Protein AF-A0A6N0HUD6-F1 (afdb_monomer)

Sequence (156 aa):
MPASNFLLSLLIMFYLVVVGIKAMLVIPDINLLTAAAQSGLDVVLLSLFTWTVLATKNLGERFVQTLSALVGAKCLLEIVSIPVVWTIMQGGEGEGSSIAFLLLIIFSIWLLAVLGHIFRHALSVGMATGVFVTIGYLLFSTAVTFKFFPPPAVSG

pLDDT: mean 90.03, std 10.55, range [43.72, 98.19]

Foldseek 3Di:
DPQDPVLLVVLLVLQLVLQLVLCPLQPPPDDSVNSSVLSVLLLVLLLVLLCVVCVVQVLNSCSSVLSSQLSNLVSVLSNVLRVLSVQLVVDDPDPSNVVSVVVNVVSVVVSLQSQLVSQCVSNVHDSVVSSVSSVVSVVVSVVVSCVVPPDPDPPD

Secondary structure (DSSP, 8-state):
----HHHHHHHHHHHHHHHHHHHHHHSTT--HHHHHHHHHHHHHHHHHHHHHHHHTTT-GGGHHHHHHHHHHHHHHHHHHHHHHHHHHHHS-SSHHHHHHHHHHHHHHHHHHHHHHHHHHHHHT--HHHHHHHHHHHHHHHHHHHHHHSPPPP---

Mean predicted aligned error: 4.77 Å

Nearest PDB structures (foldseek):
  7rkc-assembly1_A  TM=4.423E-01  e=9.945E+00  synthetic construct

Radius of gyration: 16.56 Å; Cα contacts (8 Å, |Δi|>4): 142; chains: 1; bounding box: 43×34×44 Å

Structure (mmCIF, N/CA/C/O backbone):
data_AF-A0A6N0HUD6-F1
#
_entry.id   AF-A0A6N0HUD6-F1
#
loop_
_atom_site.group_PDB
_atom_site.id
_atom_site.type_symbol
_atom_site.label_atom_id
_atom_site.label_alt_id
_atom_site.label_comp_id
_atom_site.label_asym_id
_atom_site.label_entity_id
_atom_site.label_seq_id
_atom_site.pdbx_PDB_ins_code
_atom_site.Cartn_x
_atom_site.Cartn_y
_atom_site.Cartn_z
_atom_site.occupancy
_atom_site.B_iso_or_equiv
_atom_site.auth_seq_id
_atom_site.auth_comp_id
_atom_site.auth_asym_id
_atom_site.auth_atom_id
_atom_site.pdbx_PDB_model_num
ATOM 1 N N . MET A 1 1 ? -11.260 13.828 12.305 1.00 46.88 1 MET A N 1
ATOM 2 C CA . MET A 1 1 ? -11.561 14.455 10.997 1.00 46.88 1 MET A CA 1
ATOM 3 C C . MET A 1 1 ? -12.692 13.658 10.367 1.00 46.88 1 MET A C 1
ATOM 5 O O . MET A 1 1 ? -12.616 12.439 10.474 1.00 46.88 1 MET A O 1
ATOM 9 N N . PRO A 1 2 ? -13.744 14.274 9.799 1.00 53.53 2 PRO A N 1
ATOM 10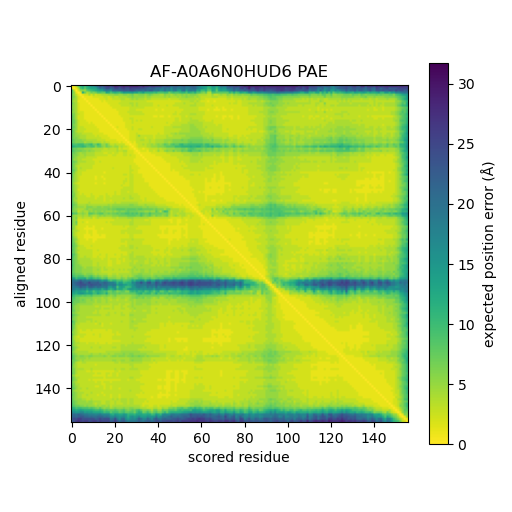 C CA . PRO A 1 2 ? -14.841 13.514 9.205 1.00 53.53 2 PRO A CA 1
ATOM 11 C C . PRO A 1 2 ? -14.295 12.623 8.087 1.00 53.53 2 PRO A C 1
ATOM 13 O O . PRO A 1 2 ? -13.513 13.084 7.255 1.00 53.53 2 PRO A O 1
ATOM 16 N N . ALA A 1 3 ? -14.666 11.347 8.089 1.00 67.62 3 ALA A N 1
ATOM 17 C CA . ALA A 1 3 ? -14.281 10.430 7.031 1.00 67.62 3 ALA A CA 1
ATOM 18 C C . ALA A 1 3 ? -14.969 10.850 5.720 1.00 67.62 3 ALA A C 1
ATOM 20 O O . ALA A 1 3 ? -16.194 10.842 5.631 1.00 67.62 3 ALA A O 1
ATOM 21 N N . SER A 1 4 ? -14.188 11.258 4.717 1.00 87.38 4 SER A N 1
ATOM 22 C CA . SER A 1 4 ? -14.715 11.694 3.421 1.00 87.38 4 SER A CA 1
ATOM 23 C C . SER A 1 4 ? -14.587 10.572 2.397 1.00 87.38 4 SER A C 1
ATOM 25 O O . SER A 1 4 ? -13.493 10.285 1.909 1.00 87.38 4 SER A O 1
ATOM 27 N N . ASN A 1 5 ? -15.718 9.965 2.035 1.00 88.38 5 ASN A N 1
ATOM 28 C CA . ASN A 1 5 ? -15.783 8.974 0.955 1.00 88.38 5 ASN A CA 1
ATOM 29 C C . ASN A 1 5 ? -15.297 9.554 -0.384 1.00 88.38 5 ASN A C 1
ATOM 31 O O . ASN A 1 5 ? -14.725 8.833 -1.197 1.00 88.38 5 ASN A O 1
ATOM 35 N N . PHE A 1 6 ? -15.471 10.864 -0.588 1.00 90.81 6 PHE A N 1
ATOM 36 C CA . PHE A 1 6 ? -14.954 11.565 -1.760 1.00 90.81 6 PHE A CA 1
ATOM 37 C C . PHE A 1 6 ? -13.422 11.546 -1.804 1.00 90.81 6 PHE A C 1
ATOM 39 O O . PHE A 1 6 ? -12.845 11.192 -2.829 1.00 90.81 6 PHE A O 1
ATOM 46 N N . LEU A 1 7 ? -12.761 11.853 -0.680 1.00 91.31 7 LEU A N 1
ATOM 47 C CA . LEU A 1 7 ? -11.299 11.797 -0.591 1.00 91.31 7 LEU A CA 1
ATOM 48 C C . LEU A 1 7 ? -10.784 10.377 -0.845 1.00 91.31 7 LEU A C 1
ATOM 50 O O . LEU A 1 7 ? -9.836 10.204 -1.605 1.00 91.31 7 LEU A O 1
ATOM 54 N N . LEU A 1 8 ? -11.424 9.365 -0.251 1.00 93.56 8 LEU A N 1
ATOM 55 C CA . LEU A 1 8 ? -11.053 7.969 -0.474 1.00 93.56 8 LEU A CA 1
ATOM 56 C C . LEU A 1 8 ? -11.166 7.587 -1.956 1.00 93.56 8 LEU A C 1
ATOM 58 O O . LEU A 1 8 ? -10.229 7.022 -2.515 1.00 93.56 8 LEU A O 1
ATOM 62 N N . SER A 1 9 ? -12.286 7.921 -2.603 1.00 93.88 9 SER A N 1
ATOM 63 C CA . SER A 1 9 ? -12.492 7.637 -4.026 1.00 93.88 9 SER A CA 1
ATOM 64 C C . SER A 1 9 ? -11.453 8.336 -4.903 1.00 93.88 9 SER A C 1
ATOM 66 O O . SER A 1 9 ? -10.955 7.734 -5.853 1.00 93.88 9 SER A O 1
ATOM 68 N N . LEU A 1 10 ? -11.113 9.588 -4.586 1.00 94.50 10 LEU A N 1
ATOM 69 C CA . LEU A 1 10 ? -10.090 10.345 -5.302 1.00 94.50 10 LEU A CA 1
ATOM 70 C C . LEU A 1 10 ? -8.705 9.705 -5.141 1.00 94.50 10 LEU A C 1
ATOM 72 O O . LEU A 1 10 ? -7.990 9.544 -6.126 1.00 94.50 10 LEU A O 1
ATOM 76 N N . LEU A 1 11 ? -8.346 9.295 -3.921 1.00 95.06 11 LEU A N 1
ATOM 77 C CA . LEU A 1 11 ? -7.081 8.614 -3.640 1.00 95.06 11 LEU A CA 1
ATOM 78 C C . LEU A 1 11 ? -6.985 7.267 -4.353 1.00 95.06 11 LEU A C 1
ATOM 80 O O . LEU A 1 11 ? -5.939 6.968 -4.917 1.00 95.06 11 LEU A O 1
ATOM 84 N N . ILE A 1 12 ? -8.062 6.477 -4.367 1.00 95.62 12 ILE A N 1
ATOM 85 C CA . ILE A 1 12 ? -8.105 5.205 -5.098 1.00 95.62 12 ILE A CA 1
ATOM 86 C C . ILE A 1 12 ? -7.948 5.450 -6.598 1.00 95.62 12 ILE A C 1
ATOM 88 O O . ILE A 1 12 ? -7.124 4.801 -7.230 1.00 95.62 12 ILE A O 1
ATOM 92 N N . MET A 1 13 ? -8.690 6.399 -7.173 1.00 95.19 13 MET A N 1
ATOM 93 C CA . MET A 1 13 ? -8.576 6.716 -8.599 1.00 95.19 13 MET A CA 1
ATOM 94 C C . MET A 1 13 ? -7.150 7.139 -8.957 1.00 95.19 13 MET A C 1
ATOM 96 O O . MET A 1 13 ? -6.571 6.633 -9.915 1.00 95.19 13 MET A O 1
ATOM 100 N N . PHE A 1 14 ? -6.564 8.020 -8.149 1.00 95.06 14 PHE A N 1
ATOM 101 C CA . PHE A 1 14 ? -5.191 8.462 -8.325 1.00 95.06 14 PHE A CA 1
ATOM 102 C C . PHE A 1 14 ? -4.195 7.299 -8.203 1.00 95.06 14 PHE A C 1
ATOM 104 O O . PHE A 1 14 ? -3.325 7.148 -9.057 1.00 95.06 14 PHE A O 1
ATOM 111 N N . TYR A 1 15 ? -4.367 6.428 -7.206 1.00 94.94 15 TYR A N 1
ATOM 112 C CA . TYR A 1 15 ? -3.561 5.221 -7.033 1.00 94.94 15 TYR A CA 1
ATOM 113 C C . TYR A 1 15 ? -3.601 4.318 -8.271 1.00 94.94 15 TYR A C 1
ATOM 115 O O . TYR A 1 15 ? -2.556 3.940 -8.794 1.00 94.94 15 TYR A O 1
ATOM 123 N N . LEU A 1 16 ? -4.802 4.017 -8.777 1.00 95.00 16 LEU A N 1
ATOM 124 C CA . LEU A 1 16 ? -4.996 3.168 -9.955 1.00 95.00 16 LEU A CA 1
ATOM 125 C C . LEU A 1 16 ? -4.297 3.741 -11.192 1.00 95.00 16 LEU A C 1
ATOM 127 O O . LEU A 1 16 ? -3.673 2.991 -11.940 1.00 95.00 16 LEU A O 1
ATOM 131 N N . VAL A 1 17 ? -4.367 5.062 -11.387 1.00 93.69 17 VAL A N 1
ATOM 132 C CA . VAL A 1 17 ? -3.696 5.749 -12.499 1.00 93.69 17 VAL A CA 1
ATOM 133 C C . VAL A 1 17 ? -2.177 5.664 -12.359 1.00 93.69 17 VAL A C 1
ATOM 135 O O . VAL A 1 17 ? -1.510 5.270 -13.312 1.00 93.69 17 VAL A O 1
ATOM 138 N N . VAL A 1 18 ? -1.621 5.984 -11.186 1.00 93.69 18 VAL A N 1
ATOM 139 C CA . VAL A 1 18 ? -0.164 5.964 -10.964 1.00 93.69 18 VAL A CA 1
ATOM 140 C C . VAL A 1 18 ? 0.397 4.552 -11.141 1.00 93.69 18 VAL A C 1
ATOM 142 O O . VAL A 1 18 ? 1.357 4.366 -11.888 1.00 93.69 18 VAL A O 1
ATOM 145 N N . VAL A 1 19 ? -0.226 3.548 -10.518 1.00 92.06 19 VAL A N 1
ATOM 146 C CA . VAL A 1 19 ? 0.202 2.145 -10.639 1.00 92.06 19 VAL A CA 1
ATOM 147 C C . VAL A 1 19 ? 0.034 1.643 -12.070 1.00 92.06 19 VAL A C 1
ATOM 149 O O . VAL A 1 19 ? 0.907 0.941 -12.572 1.00 92.06 19 VAL A O 1
ATOM 152 N N . GLY A 1 20 ? -1.059 2.015 -12.744 1.00 90.38 20 GLY A N 1
ATOM 153 C CA . GLY A 1 20 ? -1.305 1.654 -14.139 1.00 90.38 20 GLY A CA 1
ATOM 154 C C . GLY A 1 20 ? -0.234 2.210 -15.076 1.00 90.38 20 GLY A C 1
ATOM 155 O O . GLY A 1 20 ? 0.346 1.454 -15.850 1.00 90.38 20 GLY A O 1
ATOM 156 N N . ILE A 1 21 ? 0.090 3.503 -14.958 1.00 89.25 21 ILE A N 1
ATOM 157 C CA . ILE A 1 21 ? 1.171 4.142 -15.724 1.00 89.25 21 ILE A CA 1
ATOM 158 C C . ILE A 1 21 ? 2.509 3.463 -15.422 1.00 89.25 21 ILE A C 1
ATOM 160 O O . ILE A 1 21 ? 3.234 3.108 -16.348 1.00 89.25 21 ILE A O 1
ATOM 164 N N . LYS A 1 22 ? 2.824 3.230 -14.142 1.00 90.50 22 LYS A N 1
ATOM 165 C CA . LYS A 1 22 ? 4.051 2.532 -13.745 1.00 90.50 22 LYS A CA 1
ATOM 166 C C . LYS A 1 22 ? 4.131 1.146 -14.387 1.00 90.50 22 LYS A C 1
ATOM 168 O O . LYS A 1 22 ? 5.159 0.803 -14.953 1.00 90.50 22 LYS A O 1
ATOM 173 N N . ALA A 1 23 ? 3.058 0.360 -14.341 1.00 88.81 23 ALA A N 1
ATOM 174 C CA . ALA A 1 23 ? 3.034 -0.976 -14.929 1.00 88.81 23 ALA A CA 1
ATOM 175 C C . ALA A 1 23 ? 3.293 -0.942 -16.445 1.00 88.81 23 ALA A C 1
ATOM 177 O O . ALA A 1 23 ? 4.107 -1.725 -16.921 1.00 88.81 23 ALA A O 1
ATOM 178 N N . MET A 1 24 ? 2.679 0.004 -17.170 1.00 87.44 24 MET A N 1
ATOM 179 C CA . MET A 1 24 ? 2.907 0.212 -18.611 1.00 87.44 24 MET A CA 1
ATOM 180 C C . MET A 1 24 ? 4.354 0.594 -18.947 1.00 87.44 24 MET A C 1
ATOM 182 O O . MET A 1 24 ? 4.833 0.279 -20.030 1.00 87.44 24 MET A O 1
ATOM 186 N N . LEU A 1 25 ? 5.048 1.293 -18.044 1.00 86.00 25 LEU A N 1
ATOM 187 C CA . LEU A 1 25 ? 6.451 1.672 -18.233 1.00 86.00 25 LEU A CA 1
ATOM 188 C C . LEU A 1 25 ? 7.415 0.515 -17.953 1.00 86.00 25 LEU A C 1
ATOM 190 O O . LEU A 1 25 ? 8.495 0.471 -18.535 1.00 86.00 25 LEU A O 1
ATOM 194 N N . VAL A 1 26 ? 7.049 -0.377 -17.030 1.00 83.69 26 VAL A N 1
ATOM 195 C CA . VAL A 1 26 ? 7.974 -1.360 -16.449 1.00 83.69 26 VAL A CA 1
ATOM 196 C C . VAL A 1 26 ? 7.836 -2.744 -17.061 1.00 83.69 26 VAL A C 1
ATOM 198 O O . VAL A 1 26 ? 8.828 -3.456 -17.193 1.00 83.69 26 VAL A O 1
ATOM 201 N N . ILE A 1 27 ? 6.617 -3.147 -17.409 1.00 84.06 27 ILE A N 1
ATOM 202 C CA . ILE A 1 27 ? 6.329 -4.485 -17.919 1.00 84.06 27 ILE A CA 1
ATOM 203 C C . ILE A 1 27 ? 6.177 -4.375 -19.438 1.00 84.06 27 ILE A C 1
ATOM 205 O O . ILE A 1 27 ? 5.223 -3.754 -19.899 1.00 84.06 27 ILE A O 1
ATOM 209 N N . PRO A 1 28 ? 7.081 -4.955 -20.242 1.00 82.12 28 PRO A N 1
ATOM 210 C CA . PRO A 1 28 ? 6.910 -4.970 -21.689 1.00 82.12 28 PRO A CA 1
ATOM 211 C C . PRO A 1 28 ? 5.591 -5.649 -22.080 1.00 82.12 28 PRO A C 1
ATOM 213 O O . PRO A 1 28 ? 5.209 -6.658 -21.486 1.00 82.12 28 PRO A O 1
ATOM 216 N N . ASP A 1 29 ? 4.892 -5.078 -23.062 1.00 85.50 29 ASP A N 1
ATOM 217 C CA . ASP A 1 29 ? 3.669 -5.627 -23.668 1.00 85.50 29 ASP A CA 1
ATOM 218 C C . ASP A 1 29 ? 2.483 -5.868 -22.712 1.00 85.50 29 ASP A C 1
ATOM 220 O O . ASP A 1 29 ? 1.516 -6.554 -23.066 1.00 85.50 29 ASP A O 1
ATOM 224 N N . ILE A 1 30 ? 2.493 -5.279 -21.508 1.00 88.12 30 ILE A N 1
ATOM 225 C CA . ILE A 1 30 ? 1.314 -5.323 -20.644 1.00 88.12 30 ILE A CA 1
ATOM 226 C C . ILE A 1 30 ? 0.165 -4.547 -21.300 1.00 88.12 30 ILE A C 1
ATOM 228 O O . ILE A 1 30 ? 0.300 -3.396 -21.709 1.00 88.12 30 ILE A O 1
ATOM 232 N N . ASN A 1 31 ? -1.008 -5.171 -21.401 1.00 90.50 31 ASN A N 1
ATOM 233 C CA . ASN A 1 31 ? -2.191 -4.478 -21.898 1.00 90.50 31 ASN A CA 1
ATOM 234 C C . ASN A 1 31 ? -2.866 -3.670 -20.771 1.00 90.50 31 ASN A C 1
ATOM 236 O O . ASN A 1 31 ? -2.759 -3.999 -19.584 1.00 90.50 31 ASN A O 1
ATOM 240 N N . LEU A 1 32 ? -3.599 -2.618 -21.150 1.00 89.25 32 LEU A N 1
ATOM 241 C CA . LEU A 1 32 ? -4.274 -1.721 -20.205 1.00 89.25 32 LEU A CA 1
ATOM 242 C C . LEU A 1 32 ? -5.210 -2.467 -19.243 1.00 89.25 32 LEU A C 1
ATOM 244 O O . LEU A 1 32 ? -5.270 -2.129 -18.062 1.00 89.25 32 LEU A O 1
ATOM 248 N N . LEU A 1 33 ? -5.920 -3.486 -19.735 1.00 91.25 33 LEU A N 1
ATOM 249 C CA . LEU A 1 33 ? -6.857 -4.267 -18.932 1.00 91.25 33 LEU A CA 1
ATOM 250 C C . LEU A 1 33 ? -6.134 -5.049 -17.828 1.00 91.25 33 LEU A C 1
ATOM 252 O O . LEU A 1 33 ? -6.594 -5.047 -16.692 1.00 91.25 33 LEU A O 1
ATOM 256 N N . THR A 1 34 ? -4.991 -5.665 -18.128 1.00 91.62 34 THR A N 1
ATOM 257 C CA . THR A 1 34 ? -4.169 -6.406 -17.166 1.00 91.62 34 THR A CA 1
ATOM 258 C C . THR A 1 34 ? -3.593 -5.470 -16.107 1.00 91.62 34 THR A C 1
ATOM 260 O O . THR A 1 34 ? -3.686 -5.779 -14.922 1.00 91.62 34 THR A O 1
ATOM 263 N N . ALA A 1 35 ? -3.072 -4.299 -16.488 1.00 91.50 35 ALA A N 1
ATOM 264 C CA . ALA A 1 35 ? -2.572 -3.332 -15.507 1.00 91.50 35 ALA A CA 1
ATOM 265 C C . ALA A 1 35 ? -3.684 -2.762 -14.618 1.00 91.50 35 ALA A C 1
ATOM 267 O O . ALA A 1 35 ? -3.492 -2.622 -13.410 1.00 91.50 35 ALA A O 1
ATOM 268 N N . ALA A 1 36 ? -4.855 -2.471 -15.195 1.00 91.81 36 ALA A N 1
ATOM 269 C CA . ALA A 1 36 ? -6.026 -2.035 -14.441 1.00 91.81 36 ALA A CA 1
ATOM 270 C C . ALA A 1 36 ? -6.545 -3.137 -13.503 1.00 91.81 36 ALA A C 1
ATOM 272 O O . ALA A 1 36 ? -6.914 -2.859 -12.364 1.00 91.81 36 ALA A O 1
ATOM 273 N N . ALA A 1 37 ? -6.541 -4.396 -13.949 1.00 93.88 37 ALA A N 1
ATOM 274 C CA . ALA A 1 37 ? -6.936 -5.535 -13.130 1.00 93.88 37 ALA A CA 1
ATOM 275 C C . ALA A 1 37 ? -5.953 -5.769 -11.974 1.00 93.88 37 ALA A C 1
ATOM 277 O O . ALA A 1 37 ? -6.387 -6.023 -10.853 1.00 93.88 37 ALA A O 1
ATOM 278 N N . GLN A 1 38 ? -4.647 -5.638 -12.215 1.00 92.38 38 GLN A N 1
ATOM 279 C CA . GLN A 1 38 ? -3.619 -5.799 -11.188 1.00 92.38 38 GLN A CA 1
ATOM 280 C C . GLN A 1 38 ? -3.685 -4.686 -10.131 1.00 92.38 38 GLN A C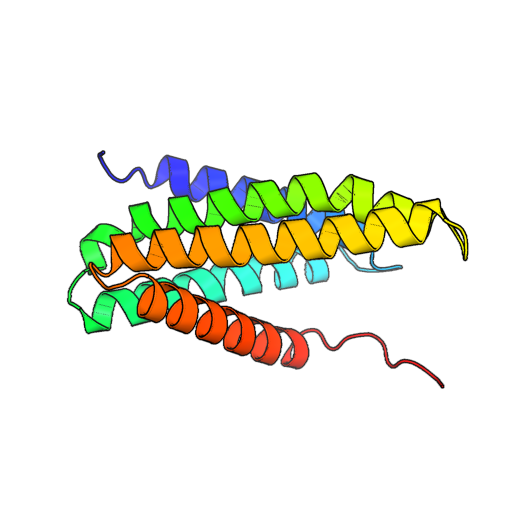 1
ATOM 282 O O . GLN A 1 38 ? -3.674 -4.976 -8.934 1.00 92.38 38 GLN A O 1
ATOM 287 N N . SER A 1 39 ? -3.802 -3.418 -10.542 1.00 93.31 39 SER A N 1
ATOM 288 C CA . SER A 1 39 ? -3.935 -2.297 -9.600 1.00 93.31 39 SER A CA 1
ATOM 289 C C . SER A 1 39 ? -5.275 -2.329 -8.856 1.00 93.31 39 SER A C 1
ATOM 291 O O . SER A 1 39 ? -5.323 -2.076 -7.651 1.00 93.31 39 SER A O 1
ATOM 293 N N . GLY A 1 40 ? -6.354 -2.722 -9.540 1.00 96.06 40 GLY A N 1
ATOM 294 C CA . GLY A 1 40 ? -7.665 -2.958 -8.941 1.00 96.06 40 GLY A CA 1
ATOM 295 C C . GLY A 1 40 ? -7.636 -4.068 -7.892 1.00 96.06 40 GLY A C 1
ATOM 296 O O . GLY A 1 40 ? -8.163 -3.884 -6.794 1.00 96.06 40 GLY A O 1
ATOM 297 N N . LEU A 1 41 ? -6.970 -5.190 -8.189 1.00 96.38 41 LEU A N 1
ATOM 298 C CA . LEU A 1 41 ? -6.794 -6.289 -7.242 1.00 96.38 41 LEU A CA 1
ATOM 299 C C . LEU A 1 41 ? -6.079 -5.809 -5.976 1.00 96.38 41 LEU A C 1
ATOM 301 O O . LEU A 1 41 ? -6.547 -6.095 -4.878 1.00 96.38 41 LEU A O 1
ATOM 305 N N . ASP A 1 42 ? -5.000 -5.039 -6.099 1.00 95.06 42 ASP A N 1
ATOM 306 C CA . ASP A 1 42 ? -4.266 -4.541 -4.933 1.00 95.06 42 ASP A CA 1
ATOM 307 C C . ASP A 1 42 ? -5.123 -3.629 -4.031 1.00 95.06 42 ASP A C 1
ATOM 309 O O . ASP A 1 42 ? -5.113 -3.777 -2.804 1.00 95.06 42 ASP A O 1
ATOM 313 N N . VAL A 1 43 ? -5.944 -2.745 -4.615 1.00 96.56 43 VAL A N 1
ATOM 314 C CA . VAL A 1 43 ? -6.897 -1.917 -3.849 1.00 96.56 43 VAL A CA 1
ATOM 315 C C . VAL A 1 43 ? -7.951 -2.781 -3.157 1.00 96.56 43 VAL A C 1
ATOM 317 O O . VAL A 1 43 ? -8.264 -2.547 -1.986 1.00 96.56 43 VAL A O 1
ATOM 320 N N . VAL A 1 44 ? -8.489 -3.790 -3.848 1.00 97.88 44 VAL A N 1
ATOM 321 C CA . VAL A 1 44 ? -9.476 -4.723 -3.282 1.00 97.88 44 VAL A CA 1
ATOM 322 C C . VAL A 1 44 ? -8.871 -5.496 -2.113 1.00 97.88 44 VAL A C 1
ATOM 324 O O . VAL A 1 44 ? -9.478 -5.553 -1.045 1.00 97.88 44 VAL A O 1
ATOM 327 N N . LEU A 1 45 ? -7.660 -6.030 -2.267 1.00 98.06 45 LEU A N 1
ATOM 328 C CA . LEU A 1 45 ? -6.972 -6.772 -1.212 1.00 98.06 45 LEU A CA 1
ATOM 329 C C . LEU A 1 45 ? -6.680 -5.888 -0.000 1.00 98.06 45 LEU A C 1
ATOM 331 O O . LEU A 1 45 ? -6.941 -6.304 1.128 1.00 98.06 45 LEU A O 1
ATOM 335 N N . LEU A 1 46 ? -6.206 -4.656 -0.213 1.00 97.88 46 LEU A N 1
ATOM 336 C CA . LEU A 1 46 ? -5.988 -3.699 0.872 1.00 97.88 46 LEU A CA 1
ATOM 337 C C . LEU A 1 46 ? -7.290 -3.367 1.602 1.00 97.88 46 LEU A C 1
ATOM 339 O O . LEU A 1 46 ? -7.315 -3.328 2.834 1.00 97.88 46 LEU A O 1
ATOM 343 N N . SER A 1 47 ? -8.371 -3.153 0.853 1.00 97.69 47 SER A N 1
ATOM 344 C CA . SER A 1 47 ? -9.690 -2.831 1.398 1.00 97.69 47 SER A CA 1
ATOM 345 C C . SER A 1 47 ? -10.236 -3.987 2.235 1.00 97.69 47 SER A C 1
ATOM 347 O O . SER A 1 47 ? -10.588 -3.790 3.397 1.00 97.69 47 SER A O 1
ATOM 349 N N . LEU A 1 48 ? -10.237 -5.207 1.691 1.00 97.81 48 LEU A N 1
ATOM 350 C CA . LEU A 1 48 ? -10.710 -6.407 2.384 1.00 97.81 48 LEU A CA 1
ATOM 351 C C . LEU A 1 48 ? -9.881 -6.708 3.633 1.00 97.81 48 LEU A C 1
ATOM 353 O O . LEU A 1 48 ? -10.440 -6.986 4.695 1.00 97.81 48 LEU A O 1
ATOM 357 N N . PHE A 1 49 ? -8.555 -6.612 3.531 1.00 98.19 49 PHE A N 1
ATOM 358 C CA . PHE A 1 49 ? -7.666 -6.842 4.663 1.00 98.19 49 PHE A CA 1
ATOM 359 C C . PHE A 1 49 ? -7.899 -5.804 5.768 1.00 98.19 49 PHE A C 1
ATOM 361 O O . PHE A 1 49 ? -8.096 -6.163 6.927 1.00 98.19 49 PHE A O 1
ATOM 368 N N . THR A 1 50 ? -7.955 -4.519 5.409 1.00 97.50 50 THR A N 1
ATOM 369 C CA . THR A 1 50 ? -8.192 -3.425 6.364 1.00 97.50 50 THR A CA 1
ATOM 370 C C . THR A 1 50 ? -9.540 -3.578 7.061 1.00 97.50 50 THR A C 1
ATOM 372 O O . THR A 1 50 ? -9.614 -3.453 8.284 1.00 97.50 50 THR A O 1
ATOM 375 N N . TRP A 1 51 ? -10.596 -3.895 6.307 1.00 97.12 51 TRP A N 1
ATOM 376 C CA . TRP A 1 51 ? -11.922 -4.157 6.863 1.00 97.12 51 TRP A CA 1
ATOM 377 C C . TRP A 1 51 ? -11.895 -5.332 7.844 1.00 97.12 51 TRP A C 1
ATOM 379 O O . TRP A 1 51 ? -12.369 -5.197 8.969 1.00 97.12 51 TRP A O 1
ATOM 389 N N . THR A 1 52 ? -11.266 -6.445 7.457 1.00 97.00 52 THR A N 1
ATOM 390 C CA . THR A 1 52 ? -11.174 -7.655 8.286 1.00 97.00 52 THR A CA 1
ATOM 391 C C . THR A 1 52 ? -10.467 -7.369 9.607 1.00 97.00 52 THR A C 1
ATOM 393 O O . THR A 1 52 ? -10.992 -7.687 10.673 1.00 97.00 52 THR A O 1
ATOM 396 N N . VAL A 1 53 ? -9.300 -6.720 9.570 1.00 96.56 53 VAL A N 1
ATOM 397 C CA . VAL A 1 53 ? -8.522 -6.449 10.786 1.00 96.56 53 VAL A CA 1
ATOM 398 C C . VAL A 1 53 ? -9.249 -5.462 11.705 1.00 96.56 53 VAL A C 1
ATOM 400 O O . VAL A 1 53 ? -9.281 -5.677 12.917 1.00 96.56 53 VAL A O 1
ATOM 403 N N . LEU A 1 54 ? -9.904 -4.430 11.162 1.00 95.81 54 LEU A N 1
ATOM 404 C CA . LEU A 1 54 ? -10.725 -3.513 11.962 1.00 95.81 54 LEU A CA 1
ATOM 405 C C . LEU A 1 54 ? -11.963 -4.197 12.558 1.00 95.81 54 LEU A C 1
ATOM 407 O O . LEU A 1 54 ? -12.316 -3.917 13.707 1.00 95.81 54 LEU A O 1
ATOM 411 N N . ALA A 1 55 ? -12.594 -5.114 11.819 1.00 94.69 55 ALA A N 1
ATOM 412 C CA . ALA A 1 55 ? -13.748 -5.874 12.289 1.00 94.69 55 ALA A CA 1
ATOM 413 C C . ALA A 1 55 ? -13.402 -6.730 13.517 1.00 94.69 55 ALA A C 1
ATOM 415 O O . ALA A 1 55 ? -14.188 -6.769 14.460 1.00 94.69 55 ALA A O 1
ATOM 416 N N . THR A 1 56 ? -12.190 -7.302 13.596 1.00 94.00 56 THR A N 1
ATOM 417 C CA . THR A 1 56 ? -11.741 -8.050 14.795 1.00 94.00 56 THR A CA 1
ATOM 418 C C . THR A 1 56 ? -11.712 -7.218 16.085 1.00 94.00 56 THR A C 1
ATOM 420 O O . THR A 1 56 ? -11.666 -7.773 17.183 1.00 94.00 56 THR A O 1
ATOM 423 N N . LYS A 1 57 ? -11.723 -5.884 15.968 1.00 91.81 57 LYS A N 1
ATOM 424 C CA . LYS A 1 57 ? -11.715 -4.932 17.086 1.00 91.81 57 LYS A CA 1
ATOM 425 C C . LYS A 1 57 ? -13.007 -4.119 17.194 1.00 91.81 57 LYS A C 1
ATOM 427 O O . LYS A 1 57 ? -13.067 -3.227 18.032 1.00 91.81 57 LYS A O 1
ATOM 432 N N . ASN A 1 58 ? -14.022 -4.407 16.373 1.00 91.50 58 ASN A N 1
ATOM 433 C CA . ASN A 1 58 ? -15.241 -3.599 16.240 1.00 91.50 58 ASN A CA 1
ATOM 434 C C . ASN A 1 58 ? -14.959 -2.120 15.895 1.00 91.50 58 ASN A C 1
ATOM 436 O O . ASN A 1 58 ? -15.696 -1.225 16.294 1.00 91.50 58 ASN A O 1
ATOM 440 N N . LEU A 1 59 ? -13.890 -1.850 15.136 1.00 92.31 59 LEU A N 1
ATOM 441 C CA . LEU A 1 59 ? -13.458 -0.500 14.744 1.00 92.31 59 LEU A CA 1
ATOM 442 C C . LEU A 1 59 ? -13.833 -0.166 13.290 1.00 92.31 59 LEU A C 1
ATOM 444 O O . LEU A 1 59 ? -13.120 0.573 12.610 1.00 92.31 59 LEU A O 1
ATOM 448 N N . GLY A 1 60 ? -14.952 -0.710 12.800 1.00 84.25 60 GLY A N 1
ATOM 449 C CA . GLY A 1 60 ? -15.408 -0.540 11.414 1.00 84.25 60 GLY A CA 1
ATOM 450 C C . GLY A 1 60 ? -15.644 0.921 11.012 1.00 84.25 60 GLY A C 1
ATOM 451 O O . GLY A 1 60 ? -15.377 1.294 9.874 1.00 84.25 60 GLY A O 1
ATOM 452 N N . GLU A 1 61 ? -16.032 1.780 11.957 1.00 89.44 61 GLU A N 1
ATOM 453 C CA . GLU A 1 61 ? -16.215 3.224 11.736 1.00 89.44 61 GLU A CA 1
ATOM 454 C C . GLU A 1 61 ? -14.933 3.929 11.265 1.00 89.44 61 GLU A C 1
ATOM 456 O O . GLU A 1 61 ? -14.983 4.950 10.580 1.00 89.44 61 GLU A O 1
ATOM 461 N N . ARG A 1 62 ? -13.762 3.369 11.595 1.00 92.00 62 ARG A N 1
ATOM 462 C CA . ARG A 1 62 ? -12.458 3.915 11.200 1.00 92.00 62 ARG A CA 1
ATOM 463 C C . ARG A 1 62 ? -12.041 3.498 9.792 1.00 92.00 62 ARG A C 1
ATOM 465 O O . ARG A 1 62 ? -11.037 4.006 9.300 1.00 92.00 62 ARG A O 1
ATOM 472 N N . PHE A 1 63 ? -12.797 2.622 9.124 1.00 95.19 63 PHE A N 1
ATOM 473 C CA . PHE A 1 63 ? -12.409 2.014 7.851 1.00 95.19 63 PHE A CA 1
ATOM 474 C C . PHE A 1 63 ? -12.019 3.039 6.787 1.00 95.19 63 PHE A C 1
ATOM 476 O O . PHE A 1 63 ? -10.910 2.983 6.266 1.00 95.19 63 PHE A O 1
ATOM 483 N N . VAL A 1 64 ? -12.889 4.011 6.504 1.00 95.00 64 VAL A N 1
ATOM 484 C CA . VAL A 1 64 ? -12.649 5.008 5.448 1.00 95.00 64 VAL A CA 1
ATOM 485 C C . VAL A 1 64 ? -11.418 5.858 5.763 1.00 95.00 64 VAL A C 1
ATOM 487 O O . VAL A 1 64 ? -10.607 6.121 4.876 1.00 95.00 64 VAL A O 1
ATOM 490 N N . GLN A 1 65 ? -11.235 6.253 7.025 1.00 94.88 65 GLN A N 1
ATOM 491 C CA . GLN A 1 65 ? -10.072 7.029 7.454 1.00 94.88 65 GLN A CA 1
ATOM 492 C C . GLN A 1 65 ? -8.778 6.212 7.334 1.00 94.88 65 GLN A C 1
ATOM 494 O O . GLN A 1 65 ? -7.788 6.702 6.790 1.00 94.88 65 GLN A O 1
ATOM 499 N N . THR A 1 66 ? -8.784 4.968 7.820 1.00 96.50 66 THR A N 1
ATOM 500 C CA . THR A 1 66 ? -7.628 4.067 7.765 1.00 96.50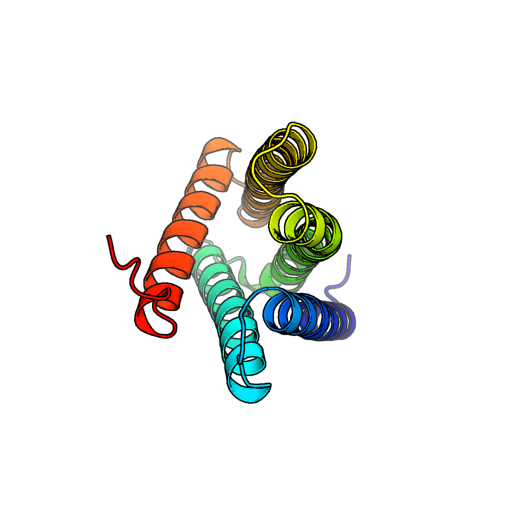 66 THR A CA 1
ATOM 501 C C . THR A 1 66 ? -7.264 3.742 6.324 1.00 96.50 66 THR A C 1
ATOM 503 O O . THR A 1 66 ? -6.110 3.912 5.945 1.00 96.50 66 THR A O 1
ATOM 506 N N . LEU A 1 67 ? -8.236 3.355 5.497 1.00 97.38 67 LEU A N 1
ATOM 507 C CA . LEU A 1 67 ? -7.994 3.031 4.096 1.00 97.38 67 LEU A CA 1
ATOM 508 C C . LEU A 1 67 ? -7.488 4.250 3.316 1.00 97.38 67 LEU A C 1
ATOM 510 O O . LEU A 1 67 ? -6.539 4.113 2.554 1.00 97.38 67 LEU A O 1
ATOM 514 N N . SER A 1 68 ? -8.033 5.447 3.562 1.00 96.44 68 SER A N 1
ATOM 515 C CA . SER A 1 68 ? -7.530 6.682 2.939 1.00 96.44 68 SER A CA 1
ATOM 516 C C . SER A 1 68 ? -6.063 6.935 3.293 1.00 96.44 68 SER A C 1
ATOM 518 O O . SER A 1 68 ? -5.264 7.249 2.416 1.00 96.44 68 SER A O 1
ATOM 520 N N . ALA A 1 69 ? -5.682 6.757 4.563 1.00 96.38 69 ALA A N 1
ATOM 521 C CA . ALA A 1 69 ? -4.295 6.918 4.993 1.00 96.38 69 ALA A CA 1
ATOM 522 C C . ALA A 1 69 ? -3.365 5.873 4.350 1.00 96.38 69 ALA A C 1
ATOM 524 O O . ALA A 1 69 ? -2.277 6.220 3.895 1.00 96.38 69 ALA A O 1
ATOM 525 N N . LEU A 1 70 ? -3.801 4.610 4.276 1.00 97.62 70 LEU A N 1
ATOM 526 C CA . LEU A 1 70 ? -3.028 3.522 3.667 1.00 97.62 70 LEU A CA 1
ATOM 527 C C . LEU A 1 70 ? -2.849 3.733 2.157 1.00 97.62 70 LEU A C 1
ATOM 529 O O . LEU A 1 70 ? -1.726 3.655 1.663 1.00 97.62 70 LEU A O 1
ATOM 533 N N . VAL A 1 71 ? -3.930 4.040 1.430 1.00 97.06 71 VAL A N 1
ATOM 534 C CA . VAL A 1 71 ? -3.883 4.320 -0.015 1.00 97.06 71 VAL A CA 1
ATOM 535 C C . VAL A 1 71 ? -3.025 5.553 -0.280 1.00 97.06 71 VAL A C 1
ATOM 537 O O . VAL A 1 71 ? -2.145 5.497 -1.128 1.00 97.06 71 VAL A O 1
ATOM 540 N N . GLY A 1 72 ? -3.197 6.633 0.489 1.00 95.12 72 GLY A N 1
ATOM 541 C CA . GLY A 1 72 ? -2.376 7.838 0.361 1.00 95.12 72 GLY A CA 1
ATOM 542 C C . GLY A 1 72 ? -0.881 7.573 0.566 1.00 95.12 72 GLY A C 1
ATOM 543 O O . GLY A 1 72 ? -0.065 8.034 -0.229 1.00 95.12 72 GLY A O 1
ATOM 544 N N . ALA A 1 73 ? -0.509 6.780 1.576 1.00 95.88 73 ALA A N 1
ATOM 545 C CA . ALA A 1 73 ? 0.883 6.389 1.800 1.00 95.88 73 ALA A CA 1
ATOM 546 C C . ALA A 1 73 ? 1.443 5.540 0.646 1.00 95.88 73 ALA A C 1
ATOM 548 O O . ALA A 1 73 ? 2.564 5.779 0.193 1.00 95.88 73 ALA A O 1
ATOM 549 N N . LYS A 1 74 ? 0.654 4.588 0.129 1.00 94.94 74 LYS A N 1
ATOM 550 C CA . LYS A 1 74 ? 1.043 3.788 -1.040 1.00 94.94 74 LYS A CA 1
ATOM 551 C C . LYS A 1 74 ? 1.191 4.651 -2.296 1.00 94.94 74 LYS A C 1
ATOM 553 O O . LYS A 1 74 ? 2.180 4.486 -2.997 1.00 94.94 74 LYS A O 1
ATOM 558 N N . CYS A 1 75 ? 0.304 5.620 -2.542 1.00 94.25 75 CYS A N 1
ATOM 559 C CA . CYS A 1 75 ? 0.434 6.570 -3.655 1.00 94.25 75 CYS A CA 1
ATOM 560 C C . CYS A 1 75 ? 1.784 7.293 -3.650 1.00 94.25 75 CYS A C 1
ATOM 562 O O . CYS A 1 75 ? 2.407 7.428 -4.699 1.00 94.25 75 CYS A O 1
ATOM 564 N N . LEU A 1 76 ? 2.244 7.749 -2.479 1.00 92.56 76 LEU A N 1
ATOM 565 C CA . LEU A 1 76 ? 3.538 8.425 -2.362 1.00 92.56 76 LEU A CA 1
ATOM 566 C C . LEU A 1 76 ? 4.690 7.505 -2.771 1.00 92.56 76 LEU A C 1
ATOM 568 O O . LEU A 1 76 ? 5.559 7.933 -3.529 1.00 92.56 76 LEU A O 1
ATOM 572 N N . LEU A 1 77 ? 4.677 6.244 -2.319 1.00 91.31 77 LEU A N 1
ATOM 573 C CA . LEU A 1 77 ? 5.688 5.273 -2.738 1.00 91.31 77 LEU A CA 1
ATOM 574 C C . LEU A 1 77 ? 5.634 5.040 -4.251 1.00 91.31 77 LEU A C 1
ATOM 576 O O . LEU A 1 77 ? 6.667 5.045 -4.910 1.00 91.31 77 LEU A O 1
ATOM 580 N N . GLU A 1 78 ? 4.436 4.856 -4.798 1.00 92.19 78 GLU A N 1
ATOM 581 C CA . GLU A 1 78 ? 4.234 4.565 -6.214 1.00 92.19 78 GLU A CA 1
ATOM 582 C C . GLU A 1 78 ? 4.750 5.695 -7.113 1.00 92.19 78 GLU A C 1
ATOM 584 O O . GLU A 1 78 ? 5.500 5.422 -8.050 1.00 92.19 78 GLU A O 1
ATOM 589 N N . ILE A 1 79 ? 4.468 6.958 -6.774 1.00 92.25 79 ILE A N 1
ATOM 590 C CA . ILE A 1 79 ? 5.016 8.123 -7.490 1.00 92.2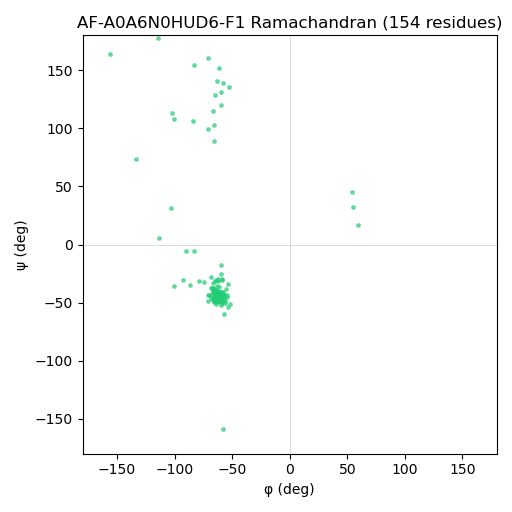5 79 ILE A CA 1
ATOM 591 C C . ILE A 1 79 ? 6.543 8.115 -7.450 1.00 92.25 79 ILE A C 1
ATOM 593 O O . ILE A 1 79 ? 7.187 8.260 -8.487 1.00 92.25 79 ILE A O 1
ATOM 597 N N . VAL A 1 80 ? 7.127 7.960 -6.257 1.00 90.19 80 VAL A N 1
ATOM 598 C CA . VAL A 1 80 ? 8.586 7.988 -6.084 1.00 90.19 80 VAL A CA 1
ATOM 599 C C . VAL A 1 80 ? 9.246 6.811 -6.800 1.00 90.19 80 VAL A C 1
ATOM 601 O O . VAL A 1 80 ? 10.351 6.948 -7.314 1.00 90.19 80 VAL A O 1
ATOM 604 N N . SER A 1 81 ? 8.567 5.666 -6.889 1.00 89.62 81 SER A N 1
ATOM 605 C CA . SER A 1 81 ? 9.109 4.474 -7.537 1.00 89.62 81 SER A CA 1
ATOM 606 C C . SER A 1 81 ? 9.261 4.622 -9.052 1.00 89.62 81 SER A C 1
ATOM 608 O O . SER A 1 81 ? 10.166 4.012 -9.610 1.00 89.62 81 SER A O 1
ATOM 610 N N . ILE A 1 82 ? 8.453 5.454 -9.724 1.00 90.94 82 ILE A N 1
ATOM 611 C CA . ILE A 1 82 ? 8.504 5.631 -11.187 1.00 90.94 82 ILE A CA 1
ATOM 612 C C . ILE A 1 82 ? 9.897 6.062 -11.682 1.00 90.94 82 ILE A C 1
ATOM 614 O O . ILE A 1 82 ? 10.488 5.317 -12.466 1.00 90.94 82 ILE A O 1
ATOM 618 N N . PRO A 1 83 ? 10.470 7.210 -11.254 1.00 88.81 83 PRO A N 1
ATOM 619 C CA . PRO A 1 83 ? 11.789 7.636 -11.728 1.00 88.81 83 PRO A CA 1
ATOM 620 C C . PRO A 1 83 ? 12.897 6.663 -11.314 1.00 88.81 83 PRO A C 1
ATOM 622 O O . PRO A 1 83 ? 13.883 6.501 -12.033 1.00 88.81 83 PRO A O 1
ATOM 625 N N . VAL 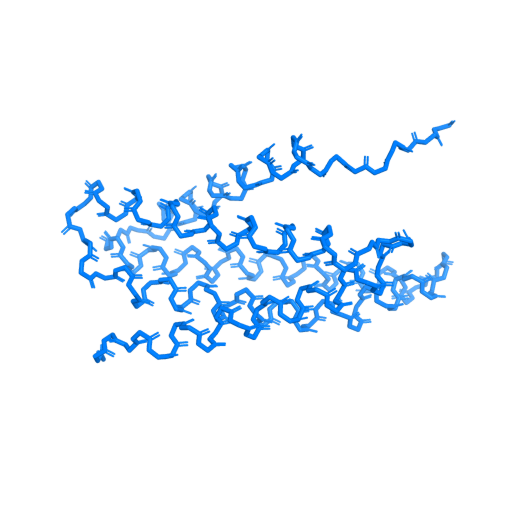A 1 84 ? 12.736 5.987 -10.175 1.00 88.19 84 VAL A N 1
ATOM 626 C CA . VAL A 1 84 ? 13.728 5.036 -9.672 1.00 88.19 84 VAL A CA 1
ATOM 627 C C . VAL A 1 84 ? 13.754 3.773 -10.532 1.00 88.19 84 VAL A C 1
ATOM 629 O O . VAL A 1 84 ? 14.820 3.382 -11.000 1.00 88.19 84 VAL A O 1
ATOM 632 N N . VAL A 1 85 ? 12.594 3.176 -10.819 1.00 86.00 85 VAL A N 1
ATOM 633 C CA . VAL A 1 85 ? 12.504 2.005 -11.702 1.00 86.00 85 VAL A CA 1
ATOM 634 C C . VAL A 1 85 ? 12.905 2.366 -13.130 1.00 86.00 85 VAL A C 1
ATOM 636 O O . VAL A 1 85 ? 13.633 1.608 -13.762 1.00 86.00 85 VAL A O 1
ATOM 639 N N . TRP A 1 86 ? 12.529 3.550 -13.618 1.00 85.25 86 TRP A N 1
ATOM 640 C CA . TRP A 1 86 ? 12.998 4.045 -14.913 1.00 85.25 86 TRP A CA 1
ATOM 641 C C . TRP A 1 86 ? 14.530 4.108 -14.989 1.00 85.25 86 TRP A C 1
ATOM 643 O O . TRP A 1 86 ? 15.121 3.664 -15.971 1.00 85.25 86 TRP A O 1
ATOM 653 N N . THR A 1 87 ? 15.184 4.604 -13.934 1.00 85.38 87 THR A N 1
ATOM 654 C CA . THR A 1 87 ? 16.653 4.651 -13.846 1.00 85.38 87 THR A CA 1
ATOM 655 C C . THR A 1 87 ? 17.260 3.249 -13.862 1.00 85.38 87 THR A C 1
ATOM 657 O O . THR A 1 87 ? 18.248 3.032 -14.552 1.00 85.38 87 THR A O 1
ATOM 660 N N . ILE A 1 88 ? 16.654 2.294 -13.151 1.00 83.25 88 ILE A N 1
ATOM 661 C CA . ILE A 1 88 ? 17.096 0.890 -13.120 1.00 83.25 88 ILE A CA 1
ATOM 662 C C . ILE A 1 88 ? 16.975 0.230 -14.497 1.00 83.25 88 ILE A C 1
ATOM 664 O O . ILE A 1 88 ? 17.849 -0.532 -14.886 1.00 83.25 88 ILE A O 1
ATOM 668 N N . MET A 1 89 ? 15.901 0.508 -15.237 1.00 79.94 89 MET A N 1
ATOM 669 C CA . MET A 1 89 ? 15.679 -0.091 -16.556 1.00 79.94 89 MET A CA 1
ATOM 670 C C . MET A 1 89 ? 16.579 0.505 -17.643 1.00 79.94 89 MET A C 1
ATOM 672 O O . MET A 1 89 ? 16.949 -0.198 -18.577 1.00 79.94 89 MET A O 1
ATOM 676 N N . GLN A 1 90 ? 16.917 1.794 -17.537 1.00 79.50 90 GLN A N 1
ATOM 677 C CA . GLN A 1 90 ? 17.772 2.498 -18.502 1.00 79.50 90 GLN A CA 1
ATOM 678 C C . GLN A 1 90 ? 19.266 2.345 -18.192 1.00 79.50 90 GLN A C 1
ATOM 680 O O . GLN A 1 90 ? 20.102 2.312 -19.094 1.00 79.50 90 GLN A O 1
ATOM 685 N N . GLY A 1 91 ? 19.618 2.300 -16.908 1.00 66.19 91 GLY A N 1
ATOM 686 C CA . GLY A 1 91 ? 20.977 2.086 -16.443 1.00 66.19 91 GLY A CA 1
ATOM 687 C C . GLY A 1 91 ? 21.265 0.595 -16.400 1.00 66.19 91 GLY A C 1
ATOM 688 O O . GLY A 1 91 ? 20.774 -0.084 -15.505 1.00 66.19 91 GLY A O 1
ATOM 689 N N . GLY A 1 92 ? 22.067 0.096 -17.345 1.00 63.19 92 GLY A N 1
ATOM 690 C CA . GLY A 1 92 ? 22.643 -1.253 -17.275 1.00 63.19 92 GLY A CA 1
ATOM 691 C C . GLY A 1 92 ? 23.483 -1.478 -16.003 1.00 63.19 92 GLY A C 1
ATOM 692 O O . GLY A 1 92 ? 23.344 -0.772 -15.005 1.00 63.19 92 GLY A O 1
ATOM 693 N N . GLU A 1 93 ? 24.396 -2.449 -16.009 1.00 62.72 93 GLU A N 1
ATOM 694 C CA . GLU A 1 93 ? 25.267 -2.722 -14.853 1.00 62.72 93 GLU A CA 1
ATOM 695 C C . GLU A 1 93 ? 26.234 -1.547 -14.578 1.00 62.72 93 GLU A C 1
ATOM 697 O O . GLU A 1 93 ? 27.341 -1.481 -15.106 1.00 62.72 93 GLU A O 1
ATOM 702 N N . GLY A 1 94 ? 25.807 -0.576 -13.766 1.00 70.88 94 GLY A N 1
ATOM 703 C CA . GLY A 1 94 ? 26.581 0.608 -13.391 1.00 70.88 94 GLY A CA 1
ATOM 704 C C . GLY A 1 94 ? 26.116 1.217 -12.065 1.00 70.88 94 GLY A C 1
ATOM 705 O O . GLY A 1 94 ? 25.017 0.932 -11.587 1.00 70.88 94 GLY A O 1
ATOM 706 N N . GLU A 1 95 ? 26.944 2.080 -11.464 1.00 70.31 95 GLU A N 1
ATOM 707 C CA . GLU A 1 95 ? 26.726 2.643 -10.115 1.00 70.31 95 GLU A CA 1
ATOM 708 C C . GLU A 1 95 ? 25.353 3.318 -9.932 1.00 70.31 95 GLU A C 1
ATOM 710 O O . GLU A 1 95 ? 24.752 3.219 -8.860 1.00 70.31 95 GLU A O 1
ATOM 715 N N . GLY A 1 96 ? 24.812 3.946 -10.984 1.00 75.75 96 GLY A N 1
ATOM 716 C CA . GLY A 1 96 ? 23.488 4.576 -10.955 1.00 75.75 96 GLY A CA 1
ATOM 717 C C . GLY A 1 96 ? 22.335 3.593 -10.708 1.00 75.75 96 GLY A C 1
ATOM 718 O O . GLY A 1 96 ? 21.396 3.929 -9.986 1.00 75.75 96 GLY A O 1
ATOM 719 N N . SER A 1 97 ? 22.425 2.367 -11.237 1.00 81.00 97 SER A N 1
ATOM 720 C CA . SER A 1 97 ? 21.416 1.319 -11.028 1.00 81.00 97 SER A CA 1
ATOM 721 C C . SER A 1 97 ? 21.454 0.812 -9.582 1.00 81.00 97 SER A C 1
ATOM 723 O O . SER A 1 97 ? 20.422 0.751 -8.911 1.00 81.00 97 SER A O 1
ATOM 725 N N . SER A 1 98 ? 22.653 0.587 -9.033 1.00 85.44 98 SER A N 1
ATOM 726 C CA . SER A 1 98 ? 22.848 0.182 -7.632 1.00 85.44 98 SER A CA 1
ATOM 727 C C . SER A 1 98 ? 22.279 1.197 -6.635 1.00 85.44 98 SER A C 1
ATOM 729 O O . SER A 1 98 ? 21.603 0.817 -5.676 1.00 85.44 98 SER A O 1
ATOM 731 N N . ILE A 1 99 ? 22.500 2.497 -6.866 1.00 88.69 99 ILE A N 1
ATOM 732 C CA . ILE A 1 99 ? 21.943 3.565 -6.020 1.00 88.69 99 ILE A CA 1
ATOM 733 C C . ILE A 1 99 ? 20.412 3.575 -6.103 1.00 88.69 99 ILE A C 1
ATOM 735 O O . ILE A 1 99 ? 19.740 3.682 -5.076 1.00 88.69 99 ILE A O 1
ATOM 739 N N . ALA A 1 100 ? 19.847 3.422 -7.302 1.00 88.19 100 ALA A N 1
ATOM 740 C CA . ALA A 1 100 ? 18.402 3.368 -7.495 1.00 88.19 100 ALA A CA 1
ATOM 741 C C . ALA A 1 100 ? 17.767 2.163 -6.770 1.00 88.19 100 ALA A C 1
ATOM 743 O O . ALA A 1 100 ? 16.758 2.322 -6.078 1.00 88.19 100 ALA A O 1
ATOM 744 N N . PHE A 1 101 ? 18.390 0.982 -6.821 1.00 87.38 101 PHE A N 1
ATOM 745 C CA . PHE A 1 101 ? 17.947 -0.181 -6.043 1.00 87.38 101 PHE A CA 1
ATOM 746 C C . PHE A 1 101 ? 17.979 0.072 -4.530 1.00 87.38 101 PHE A C 1
ATOM 748 O O . PHE A 1 101 ? 17.008 -0.236 -3.836 1.00 87.38 101 PHE A O 1
ATOM 755 N N . LEU A 1 102 ? 19.055 0.674 -4.009 1.00 91.31 102 LEU A N 1
ATOM 756 C CA . LEU A 1 102 ? 19.145 1.036 -2.590 1.00 91.31 102 LEU A CA 1
ATOM 757 C C . LEU A 1 102 ? 18.039 2.016 -2.183 1.00 91.31 102 LEU A C 1
ATOM 759 O O . LEU A 1 102 ? 17.426 1.843 -1.127 1.00 91.31 102 LEU A O 1
ATOM 763 N N . LEU A 1 103 ? 17.734 3.004 -3.031 1.00 91.19 103 LEU A N 1
ATOM 764 C CA . LEU A 1 103 ? 16.624 3.927 -2.802 1.00 91.19 103 LEU A CA 1
ATOM 765 C C . LEU A 1 103 ? 15.284 3.184 -2.729 1.00 91.19 103 LEU A C 1
ATOM 767 O O . LEU A 1 103 ? 14.535 3.417 -1.781 1.00 91.19 103 LEU A O 1
ATOM 771 N N . LEU A 1 104 ? 14.992 2.248 -3.643 1.00 89.81 104 LEU A N 1
ATOM 772 C CA . LEU A 1 104 ? 13.760 1.445 -3.567 1.00 89.81 104 LEU A CA 1
ATOM 773 C C . LEU A 1 104 ? 13.649 0.674 -2.252 1.00 89.81 104 LEU A C 1
ATOM 775 O O . LEU A 1 104 ? 12.571 0.640 -1.657 1.00 89.81 104 LEU A O 1
ATOM 779 N N . ILE A 1 105 ? 14.743 0.073 -1.779 1.00 92.12 105 ILE A N 1
ATOM 780 C CA . ILE A 1 105 ? 14.757 -0.673 -0.514 1.00 92.12 105 ILE A CA 1
ATOM 781 C C . ILE A 1 105 ? 14.463 0.266 0.659 1.00 92.12 105 ILE A C 1
ATOM 783 O O . ILE A 1 105 ? 13.586 -0.027 1.473 1.00 92.12 105 ILE A O 1
ATOM 787 N N . ILE A 1 106 ? 15.140 1.416 0.728 1.00 94.19 106 ILE A N 1
ATOM 788 C CA . ILE A 1 106 ? 14.936 2.414 1.788 1.00 94.19 106 ILE A CA 1
ATOM 789 C C . ILE A 1 106 ? 13.482 2.896 1.803 1.00 94.19 106 ILE A C 1
ATOM 791 O O . ILE A 1 106 ? 12.843 2.907 2.856 1.00 94.19 106 ILE A O 1
ATOM 795 N N . PHE A 1 107 ? 12.932 3.240 0.638 1.00 91.81 107 PHE A N 1
ATOM 796 C CA . PHE A 1 107 ? 11.545 3.684 0.515 1.00 91.81 107 PHE A CA 1
ATOM 797 C C . PHE A 1 107 ? 10.536 2.573 0.841 1.00 91.81 107 PHE A C 1
ATOM 799 O O . PHE A 1 107 ? 9.490 2.852 1.427 1.00 91.81 107 PHE A O 1
ATOM 806 N N . SER A 1 108 ? 10.857 1.312 0.544 1.00 92.12 108 SER A N 1
ATOM 807 C CA . SER A 1 108 ? 10.024 0.159 0.911 1.00 92.12 108 SER A CA 1
ATOM 808 C C . SER A 1 108 ? 9.996 -0.065 2.425 1.00 92.12 108 SER A C 1
ATOM 810 O O . SER A 1 108 ? 8.930 -0.290 3.000 1.00 92.12 108 SER A O 1
ATOM 812 N N . ILE A 1 109 ? 11.148 0.054 3.095 1.00 94.50 109 ILE A N 1
ATOM 813 C CA . ILE A 1 109 ? 11.245 -0.008 4.562 1.00 94.50 109 ILE A CA 1
ATOM 814 C C . ILE A 1 109 ? 10.483 1.161 5.192 1.00 94.50 109 ILE A C 1
ATOM 816 O O . ILE A 1 109 ? 9.744 0.976 6.162 1.00 94.50 109 ILE A O 1
ATOM 820 N N . TRP A 1 110 ? 10.619 2.359 4.624 1.00 95.19 110 TRP A N 1
ATOM 821 C CA . TRP A 1 110 ? 9.861 3.526 5.057 1.00 95.19 110 TRP A CA 1
ATOM 822 C C . TRP A 1 110 ? 8.351 3.301 4.918 1.00 95.19 110 TRP A C 1
ATOM 824 O O . TRP A 1 110 ? 7.620 3.530 5.883 1.00 95.19 110 TRP A O 1
ATOM 834 N N . LEU A 1 111 ? 7.875 2.773 3.782 1.00 95.19 111 LEU A N 1
ATOM 835 C CA . LEU A 1 111 ? 6.458 2.454 3.606 1.00 95.19 111 LEU A CA 1
ATOM 836 C C . LEU A 1 111 ? 5.995 1.428 4.648 1.00 95.19 111 LEU A C 1
ATOM 838 O O . LEU A 1 111 ? 4.956 1.633 5.271 1.00 95.19 111 LEU A O 1
ATOM 842 N N . LEU A 1 112 ? 6.764 0.362 4.890 1.00 95.88 112 LEU A N 1
ATOM 843 C CA . LEU A 1 112 ? 6.445 -0.637 5.915 1.00 95.88 112 LEU A CA 1
ATOM 844 C C . LEU A 1 112 ? 6.247 0.016 7.293 1.00 95.88 112 LEU A C 1
ATOM 846 O O . LEU A 1 112 ? 5.270 -0.276 7.986 1.00 95.88 112 LEU A O 1
ATOM 850 N N . ALA A 1 113 ? 7.145 0.927 7.676 1.00 96.50 113 ALA A N 1
ATOM 851 C CA . ALA A 1 113 ? 7.052 1.659 8.934 1.00 96.50 113 ALA A CA 1
ATOM 852 C C . ALA A 1 113 ? 5.818 2.578 8.984 1.00 96.50 113 ALA A C 1
ATOM 854 O O . ALA A 1 113 ? 5.128 2.617 10.005 1.00 96.50 113 ALA A O 1
ATOM 855 N N . VAL A 1 114 ? 5.505 3.278 7.888 1.00 97.62 114 VAL A N 1
ATOM 856 C CA . VAL A 1 114 ? 4.333 4.162 7.780 1.00 97.62 114 VAL A CA 1
ATOM 857 C C . VAL A 1 114 ? 3.030 3.370 7.875 1.00 97.62 114 VAL A C 1
ATOM 859 O O . VAL A 1 114 ? 2.169 3.716 8.685 1.00 97.62 114 VAL A O 1
ATOM 862 N N . LEU A 1 115 ? 2.882 2.280 7.119 1.00 97.81 115 LEU A N 1
ATOM 863 C CA . LEU A 1 115 ? 1.695 1.423 7.189 1.00 97.81 115 LEU A CA 1
ATOM 864 C C . LEU A 1 115 ? 1.554 0.793 8.583 1.00 97.81 115 LEU A C 1
ATOM 866 O O . LEU A 1 115 ? 0.463 0.800 9.154 1.00 97.81 115 LEU A O 1
ATOM 870 N N . GLY A 1 116 ? 2.666 0.351 9.181 1.00 97.75 116 GLY A N 1
ATOM 871 C CA . GLY A 1 116 ? 2.691 -0.158 10.551 1.00 97.75 116 GLY A CA 1
ATOM 872 C C . GLY A 1 116 ? 2.236 0.882 11.571 1.00 97.75 116 GLY A C 1
ATOM 873 O O . GLY A 1 116 ? 1.447 0.569 12.464 1.00 97.75 116 GLY A O 1
ATOM 874 N N . HIS A 1 117 ? 2.661 2.135 11.408 1.00 97.88 117 HIS A N 1
ATOM 875 C CA . HIS A 1 117 ? 2.213 3.253 12.231 1.00 97.88 117 HIS A CA 1
ATOM 876 C C . HIS A 1 117 ? 0.715 3.557 12.044 1.00 97.88 117 HIS A C 1
ATOM 878 O O . HIS A 1 117 ? 0.008 3.795 13.026 1.00 97.88 117 HIS A O 1
ATOM 884 N N . ILE A 1 118 ? 0.206 3.499 10.809 1.00 97.88 118 ILE A N 1
ATOM 885 C CA . ILE A 1 118 ? -1.222 3.691 10.516 1.00 97.88 118 ILE A CA 1
ATOM 886 C C . ILE A 1 118 ? -2.052 2.588 11.180 1.00 97.88 118 ILE A C 1
ATOM 888 O O . ILE A 1 118 ? -2.998 2.898 11.904 1.00 97.88 118 ILE A O 1
ATOM 892 N N . PHE A 1 119 ? -1.681 1.314 11.013 1.00 97.75 119 PHE A N 1
ATOM 893 C CA . PHE A 1 119 ? -2.383 0.197 11.653 1.00 97.75 119 PHE A CA 1
ATOM 894 C C . PHE A 1 119 ? -2.289 0.244 13.176 1.00 97.75 119 PHE A C 1
ATOM 896 O O . PHE A 1 119 ? -3.285 -0.010 13.853 1.00 97.75 119 PHE A O 1
ATOM 903 N N . ARG A 1 120 ? -1.131 0.631 13.726 1.00 96.81 120 ARG A N 1
ATOM 904 C CA . ARG A 1 120 ? -0.957 0.872 15.164 1.00 96.81 120 ARG A CA 1
ATOM 905 C C . ARG A 1 120 ? -2.025 1.832 15.684 1.00 96.81 120 ARG A C 1
ATOM 907 O O . ARG A 1 120 ? -2.690 1.527 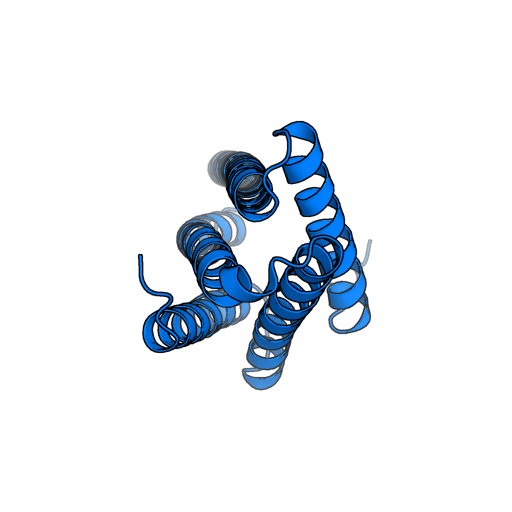16.672 1.00 96.81 120 ARG A O 1
ATOM 914 N N . HIS A 1 121 ? -2.190 2.979 15.028 1.00 96.44 121 HIS A N 1
ATOM 915 C CA . HIS A 1 121 ? -3.151 3.993 15.455 1.00 96.44 121 HIS A CA 1
ATOM 916 C C . HIS A 1 121 ? -4.598 3.546 15.213 1.00 96.44 121 HIS A C 1
ATOM 918 O O . HIS A 1 121 ? -5.442 3.668 16.102 1.00 96.44 121 HIS A O 1
ATOM 924 N N . ALA A 1 122 ? -4.869 2.959 14.045 1.00 95.31 122 ALA A N 1
ATOM 925 C CA . ALA A 1 1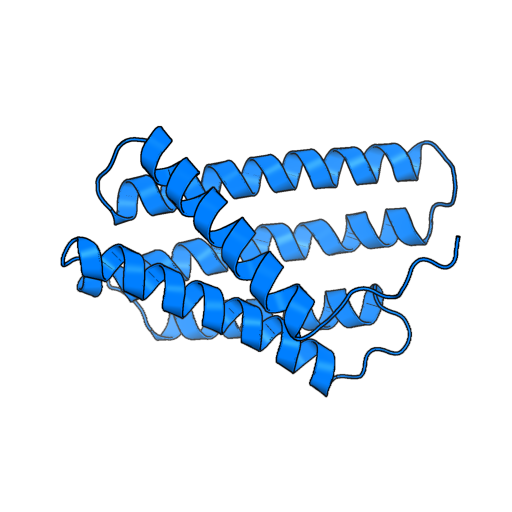22 ? -6.191 2.487 13.654 1.00 95.31 122 ALA A CA 1
ATOM 926 C C . ALA A 1 122 ? -6.741 1.439 14.629 1.00 95.31 122 ALA A C 1
ATOM 928 O O . ALA A 1 122 ? -7.887 1.556 15.058 1.00 95.31 122 ALA A O 1
ATOM 929 N N . LEU A 1 123 ? -5.901 0.477 15.024 1.00 95.62 123 LEU A N 1
ATOM 930 C CA . LEU A 1 123 ? -6.250 -0.632 15.918 1.00 95.62 123 LEU A CA 1
ATOM 931 C C . LEU A 1 123 ? -6.018 -0.321 17.399 1.00 95.62 123 LEU A C 1
ATOM 933 O O . LEU A 1 123 ? -6.355 -1.144 18.246 1.00 95.62 123 LEU A O 1
ATOM 937 N N . SER A 1 124 ? -5.440 0.844 17.710 1.00 95.00 124 SER A N 1
ATOM 938 C CA . SER A 1 124 ? -5.074 1.249 19.072 1.00 95.00 124 SER A CA 1
ATOM 939 C C . SER A 1 124 ? -4.179 0.214 19.778 1.00 95.00 124 SER A C 1
ATOM 941 O O . SER A 1 124 ? -4.389 -0.133 20.936 1.00 95.00 124 SER A O 1
ATOM 943 N N . VAL A 1 125 ? -3.168 -0.285 19.057 1.00 95.62 125 VAL A N 1
ATOM 944 C CA . VAL A 1 125 ? -2.202 -1.300 19.522 1.00 95.62 125 VAL A CA 1
ATOM 945 C C . VAL A 1 125 ? -0.778 -0.734 19.618 1.00 95.62 125 VAL A C 1
ATOM 947 O O . VAL A 1 125 ? -0.524 0.426 19.294 1.00 95.62 125 VAL A O 1
ATOM 950 N N . GLY A 1 126 ? 0.177 -1.551 20.075 1.00 96.56 126 GLY A N 1
ATOM 951 C CA . GLY A 1 126 ? 1.604 -1.217 20.057 1.00 96.56 126 GLY A CA 1
ATOM 952 C C . GLY A 1 126 ? 2.205 -1.224 18.644 1.00 96.56 126 GLY A C 1
ATOM 953 O O . GLY A 1 126 ? 1.664 -1.839 17.724 1.00 96.56 126 GLY A O 1
ATOM 954 N N . MET A 1 127 ? 3.354 -0.558 18.467 1.00 95.62 127 MET A N 1
ATOM 955 C CA . MET A 1 127 ? 4.036 -0.461 17.163 1.00 95.62 127 MET A CA 1
ATOM 956 C C . MET A 1 127 ? 4.387 -1.839 16.588 1.00 95.62 127 MET A C 1
ATOM 958 O O . MET A 1 127 ? 4.167 -2.072 15.404 1.00 95.62 127 MET A O 1
ATOM 962 N N . ALA A 1 128 ? 4.853 -2.769 17.430 1.00 95.75 128 ALA A N 1
ATOM 963 C CA . ALA A 1 128 ? 5.170 -4.133 17.011 1.00 95.75 128 ALA A CA 1
ATOM 964 C C . ALA A 1 128 ? 3.964 -4.821 16.351 1.00 95.75 128 ALA A C 1
ATOM 966 O O . ALA A 1 128 ? 4.079 -5.334 15.243 1.00 95.75 128 ALA A O 1
ATOM 967 N N . THR A 1 129 ? 2.783 -4.761 16.976 1.00 96.62 129 THR A N 1
ATOM 968 C CA . THR A 1 129 ? 1.554 -5.341 16.416 1.00 96.62 129 THR A CA 1
ATOM 969 C C . THR A 1 129 ? 1.162 -4.677 15.096 1.00 96.62 129 THR A C 1
ATOM 971 O O . THR A 1 129 ? 0.798 -5.376 14.157 1.00 96.62 129 THR A O 1
ATOM 974 N N . GLY A 1 130 ? 1.273 -3.348 14.986 1.00 97.25 130 GLY A N 1
ATOM 975 C CA . GLY A 1 130 ? 0.997 -2.636 13.731 1.00 97.25 130 GLY A CA 1
ATOM 976 C C . GLY A 1 130 ? 1.918 -3.073 12.584 1.00 97.25 130 GLY A C 1
ATOM 977 O O . GLY A 1 130 ? 1.458 -3.311 11.465 1.00 97.25 130 GLY A O 1
ATOM 978 N N . VAL A 1 131 ? 3.210 -3.259 12.871 1.00 97.19 131 VAL A N 1
ATOM 979 C CA . VAL A 1 131 ? 4.182 -3.796 11.906 1.00 97.19 131 VAL A CA 1
ATOM 980 C C . VAL A 1 131 ? 3.850 -5.243 11.535 1.00 97.19 131 V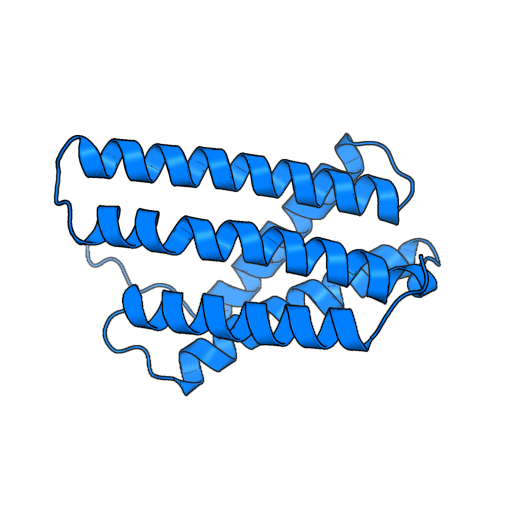AL A C 1
ATOM 982 O O . VAL A 1 131 ? 3.813 -5.553 10.349 1.00 97.19 131 VAL A O 1
ATOM 985 N N . PHE A 1 132 ? 3.522 -6.111 12.498 1.00 97.81 132 PHE A N 1
ATOM 986 C CA . PHE A 1 132 ? 3.106 -7.493 12.212 1.00 97.81 132 PHE A CA 1
ATOM 987 C C . PHE A 1 132 ? 1.874 -7.564 11.307 1.00 97.81 132 PHE A C 1
ATOM 989 O O . PHE A 1 132 ? 1.855 -8.348 10.361 1.00 97.81 132 PHE A O 1
ATOM 996 N N . VAL A 1 133 ? 0.870 -6.718 11.551 1.00 97.81 133 VAL A N 1
ATOM 997 C CA . VAL A 1 133 ? -0.317 -6.607 10.688 1.00 97.81 133 VAL A CA 1
ATOM 998 C C . VAL A 1 133 ? 0.079 -6.192 9.271 1.00 97.81 133 VAL A C 1
ATOM 1000 O O . VAL A 1 133 ? -0.413 -6.764 8.302 1.00 97.81 133 VAL A O 1
ATOM 1003 N N . THR A 1 134 ? 1.009 -5.245 9.142 1.00 97.94 134 THR A N 1
ATOM 1004 C CA . THR A 1 134 ? 1.505 -4.785 7.838 1.00 97.94 134 THR A CA 1
ATOM 1005 C C . THR A 1 134 ? 2.258 -5.882 7.095 1.00 97.94 134 THR A C 1
ATOM 1007 O O . THR A 1 134 ? 2.000 -6.106 5.918 1.00 97.94 134 THR A O 1
ATOM 1010 N N . ILE A 1 135 ? 3.158 -6.600 7.771 1.00 97.94 135 ILE A N 1
ATOM 1011 C CA . ILE A 1 135 ? 3.876 -7.739 7.185 1.00 97.94 135 ILE A CA 1
ATOM 1012 C C . ILE A 1 135 ? 2.874 -8.809 6.738 1.00 97.94 135 ILE A C 1
ATOM 1014 O O . ILE A 1 13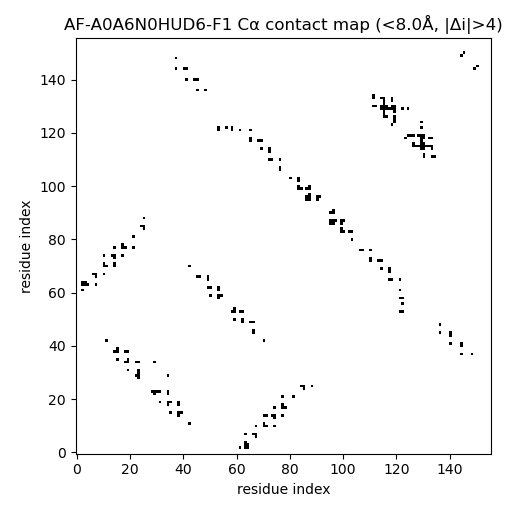5 ? 2.970 -9.304 5.618 1.00 97.94 135 ILE A O 1
ATOM 1018 N N . GLY A 1 136 ? 1.873 -9.113 7.569 1.00 98.00 136 GLY A N 1
ATOM 1019 C CA . GLY A 1 136 ? 0.788 -10.030 7.221 1.00 98.00 136 GLY A CA 1
ATOM 1020 C C . GLY A 1 136 ? 0.034 -9.597 5.963 1.00 98.00 136 GLY A C 1
ATOM 1021 O O . GLY A 1 136 ? -0.184 -10.419 5.076 1.00 98.00 136 GLY A O 1
ATOM 1022 N N . TYR A 1 137 ? -0.292 -8.306 5.841 1.00 97.69 137 TYR A N 1
ATOM 1023 C CA . TYR A 1 137 ? -0.887 -7.748 4.627 1.00 97.69 137 TYR A CA 1
ATOM 1024 C C . TYR A 1 137 ? 0.023 -7.918 3.407 1.00 97.69 137 TYR A C 1
ATOM 1026 O O . TYR A 1 137 ? -0.450 -8.359 2.365 1.00 97.69 137 TYR A O 1
ATOM 1034 N N . LEU A 1 138 ? 1.313 -7.593 3.516 1.00 96.12 138 LEU A N 1
ATOM 1035 C CA . LEU A 1 138 ? 2.249 -7.685 2.393 1.00 96.12 138 LEU A CA 1
ATOM 1036 C C . LEU A 1 138 ? 2.413 -9.124 1.905 1.00 96.12 138 LEU A C 1
ATOM 1038 O O . LEU A 1 138 ? 2.360 -9.364 0.700 1.00 96.12 138 LEU A O 1
ATOM 1042 N N . LEU A 1 139 ? 2.560 -10.082 2.822 1.00 97.00 139 LEU A N 1
ATOM 1043 C CA . LEU A 1 139 ? 2.641 -11.503 2.487 1.00 97.00 139 LEU A CA 1
ATOM 1044 C C . LEU A 1 139 ? 1.349 -11.993 1.828 1.00 97.00 139 LEU A C 1
ATOM 1046 O O . LEU A 1 139 ? 1.400 -12.630 0.779 1.00 97.00 139 LEU A O 1
ATOM 1050 N N . PHE A 1 140 ? 0.193 -11.649 2.403 1.00 97.31 140 PHE A N 1
ATOM 1051 C CA . PHE A 1 140 ? -1.113 -11.991 1.844 1.00 97.31 140 PHE A CA 1
ATOM 1052 C C . PHE A 1 140 ? -1.305 -11.397 0.443 1.00 97.31 140 PHE A C 1
ATOM 1054 O O . PHE A 1 140 ? -1.615 -12.124 -0.499 1.00 97.31 140 PHE A O 1
ATOM 1061 N N . SER A 1 141 ? -1.076 -10.092 0.292 1.00 96.00 141 SER A N 1
ATOM 1062 C CA . SER A 1 141 ? -1.254 -9.383 -0.975 1.00 96.00 141 SER A CA 1
ATOM 1063 C C . SER A 1 141 ? -0.324 -9.929 -2.056 1.00 96.00 141 SER A C 1
ATOM 1065 O O . SER A 1 141 ? -0.764 -10.198 -3.173 1.00 96.00 141 SER A O 1
ATOM 1067 N N . THR A 1 142 ? 0.941 -10.184 -1.712 1.00 93.62 142 THR A N 1
ATOM 1068 C CA . THR A 1 142 ? 1.932 -10.740 -2.644 1.00 93.62 142 THR A CA 1
ATOM 1069 C C . THR A 1 142 ? 1.559 -12.157 -3.074 1.00 93.62 142 THR A C 1
ATOM 1071 O O . THR A 1 142 ? 1.551 -12.447 -4.267 1.00 93.62 142 THR A O 1
ATOM 1074 N N . ALA A 1 143 ? 1.188 -13.029 -2.130 1.00 95.50 143 ALA A N 1
ATOM 1075 C CA . ALA A 1 143 ? 0.791 -14.405 -2.431 1.00 95.50 143 ALA A CA 1
ATOM 1076 C C . ALA A 1 143 ? -0.439 -14.464 -3.351 1.00 95.50 143 ALA A C 1
ATOM 1078 O O . ALA A 1 143 ? -0.472 -15.252 -4.298 1.00 95.50 143 ALA A O 1
ATOM 1079 N N . VAL A 1 144 ? -1.441 -13.615 -3.100 1.00 96.81 144 VAL A N 1
ATOM 1080 C CA . VAL A 1 144 ? -2.628 -13.531 -3.958 1.00 96.81 144 VAL A CA 1
ATOM 1081 C C . VAL A 1 144 ? -2.271 -12.942 -5.321 1.00 96.81 144 VAL A C 1
ATOM 1083 O O . VAL A 1 144 ? -2.655 -13.508 -6.340 1.00 96.81 144 VAL A O 1
ATOM 1086 N N . THR A 1 145 ? -1.494 -11.859 -5.363 1.00 93.94 145 THR A N 1
ATOM 1087 C CA . THR A 1 145 ? -1.087 -11.216 -6.620 1.00 93.94 145 THR A CA 1
ATOM 1088 C C . THR A 1 145 ? -0.312 -12.182 -7.507 1.00 93.94 145 THR A C 1
ATOM 1090 O O . THR A 1 145 ? -0.684 -12.339 -8.660 1.00 93.94 145 THR A O 1
ATOM 1093 N N . PHE A 1 146 ? 0.678 -12.909 -6.983 1.00 92.56 146 PHE A N 1
ATOM 1094 C CA . PHE A 1 146 ? 1.445 -13.892 -7.763 1.00 92.56 146 PHE A CA 1
ATOM 1095 C C . PHE A 1 146 ? 0.593 -15.039 -8.303 1.00 92.56 146 PHE A C 1
ATOM 1097 O O . PHE A 1 146 ? 0.896 -15.581 -9.362 1.00 92.56 146 PHE A O 1
ATOM 1104 N N . LYS A 1 147 ? -0.487 -15.407 -7.607 1.00 93.94 147 LYS A N 1
ATOM 1105 C CA . LYS A 1 147 ? -1.415 -16.430 -8.093 1.00 93.94 147 LYS A CA 1
ATOM 1106 C C . LYS A 1 147 ? -2.193 -15.972 -9.332 1.00 93.94 147 LYS A C 1
ATOM 1108 O O . LYS A 1 147 ? -2.468 -16.795 -10.199 1.00 93.94 147 LYS A O 1
ATOM 1113 N N . PHE A 1 148 ? -2.576 -14.697 -9.400 1.00 92.31 148 PHE A N 1
ATOM 1114 C CA . PHE A 1 148 ? -3.355 -14.140 -10.517 1.00 92.31 148 PHE A CA 1
ATOM 1115 C C . PHE A 1 148 ? -2.484 -13.519 -11.618 1.00 92.31 148 PHE A C 1
ATOM 1117 O O . PHE A 1 148 ? -2.858 -13.549 -12.786 1.00 92.31 148 PHE A O 1
ATOM 1124 N N . PHE A 1 149 ? -1.327 -12.983 -11.244 1.00 89.50 149 PHE A N 1
ATOM 1125 C CA . PHE A 1 149 ? -0.368 -12.281 -12.090 1.00 89.50 149 PHE A CA 1
ATOM 1126 C C . PHE A 1 149 ? 1.037 -12.822 -11.784 1.00 89.50 149 PHE A C 1
ATOM 1128 O O . PHE A 1 149 ? 1.812 -12.176 -11.072 1.00 89.50 149 PHE A O 1
ATOM 1135 N N . PRO A 1 150 ? 1.355 -14.047 -12.237 1.00 84.06 150 PRO A N 1
ATOM 1136 C CA . PRO A 1 150 ? 2.659 -14.639 -11.988 1.00 84.06 150 PRO A CA 1
ATOM 1137 C C . PRO A 1 150 ? 3.756 -13.799 -12.658 1.00 84.06 150 PRO A C 1
ATOM 1139 O O . PRO A 1 150 ? 3.557 -13.318 -13.778 1.00 84.06 150 PRO A O 1
ATOM 1142 N N . PRO A 1 151 ? 4.914 -13.612 -11.999 1.00 73.94 151 PRO A N 1
ATOM 1143 C CA . PRO A 1 151 ? 6.041 -12.946 -12.631 1.00 73.94 151 PRO A CA 1
ATOM 1144 C C . PRO A 1 151 ? 6.506 -13.749 -13.859 1.00 73.94 151 PRO A C 1
ATOM 1146 O O . PRO A 1 151 ? 6.345 -14.976 -13.880 1.00 73.94 151 PRO A O 1
ATOM 1149 N N . PRO A 1 152 ? 7.094 -13.090 -14.874 1.00 69.44 152 PRO A N 1
ATOM 1150 C CA . PRO A 1 152 ? 7.684 -13.785 -16.011 1.00 69.44 152 PRO A CA 1
ATOM 1151 C C . PRO A 1 152 ? 8.665 -14.853 -15.520 1.00 69.44 152 PRO A C 1
ATOM 1153 O O . PRO A 1 152 ? 9.451 -14.599 -14.604 1.00 69.44 152 PRO A O 1
ATOM 1156 N N . ALA A 1 153 ? 8.614 -16.051 -16.107 1.00 64.62 153 ALA A N 1
ATOM 1157 C CA . ALA A 1 153 ? 9.569 -17.100 -15.779 1.00 64.62 153 ALA A CA 1
ATOM 1158 C C . ALA A 1 153 ? 10.982 -16.598 -16.102 1.00 64.62 153 ALA A C 1
ATOM 1160 O O . ALA A 1 153 ? 11.273 -16.250 -17.245 1.00 64.62 153 ALA A O 1
ATOM 1161 N N . VAL A 1 154 ? 11.851 -16.549 -15.092 1.00 53.78 154 VAL A N 1
ATOM 1162 C CA . VAL A 1 154 ? 13.272 -16.277 -15.303 1.00 53.78 154 VAL A CA 1
ATOM 1163 C C . VAL A 1 154 ? 13.846 -17.527 -15.964 1.00 53.78 154 VAL A C 1
ATOM 1165 O O . VAL A 1 154 ? 14.057 -18.538 -15.296 1.00 53.78 154 VAL A O 1
ATOM 1168 N N . SER A 1 155 ? 14.007 -17.505 -17.286 1.00 46.00 155 SER A N 1
ATOM 1169 C CA . SER A 1 155 ? 14.779 -18.526 -17.991 1.00 46.00 155 SER A CA 1
ATOM 1170 C C . SER A 1 155 ? 16.234 -18.377 -17.551 1.00 46.00 155 SER A C 1
ATOM 1172 O O . SER A 1 155 ? 16.889 -17.408 -17.939 1.00 46.00 155 SER A O 1
ATOM 1174 N N . GLY A 1 156 ? 16.675 -19.269 -16.663 1.00 43.72 156 GLY A N 1
ATOM 1175 C CA . GLY A 1 156 ? 18.085 -19.421 -16.303 1.00 43.72 156 GLY A CA 1
ATOM 1176 C C . GLY A 1 156 ? 18.913 -20.011 -17.433 1.00 43.72 156 GLY A C 1
ATOM 1177 O O . GLY A 1 156 ? 18.314 -20.591 -18.369 1.00 43.72 156 GLY A O 1
#

Solvent-accessible surface area (backbone atoms only — not comparable to full-atom values): 8489 Å² total; per-residue (Å²): 128,86,69,50,68,67,58,34,52,50,42,51,52,51,36,40,50,54,48,26,54,44,39,60,76,71,40,84,91,59,49,71,66,58,34,47,50,53,37,49,47,53,52,50,49,52,49,54,49,54,48,53,61,28,49,80,69,73,40,56,90,47,42,62,50,50,49,36,52,48,47,48,53,49,40,55,51,52,62,61,42,44,66,35,52,51,43,40,74,72,35,62,101,45,73,70,20,57,51,29,53,52,49,53,51,54,53,51,53,49,48,49,52,51,47,5,50,50,43,10,63,71,69,72,53,54,62,68,58,11,34,52,54,39,52,50,48,52,54,50,48,50,58,52,44,43,72,80,56,60,74,81,81,80,82,125

Organism: NCBI:txid2738883